Protein AF-A0A562JLL5-F1 (afdb_monomer_lite)

pLDDT: mean 77.59, std 19.7, range [31.81, 98.06]

Radius of gyration: 32.62 Å; chains: 1; bounding box: 77×54×67 Å

Sequence (128 aa):
MDHYSLEEWLKYVKNELGEKDREAYEDHLYTCDQCLEVYLEAMEEEEYALPAMPREDEFTNLVMAQIPDNKVKEPPMLNVAKEQKKSTSQKMWFECCFTIALACLLLIGGLVKMLEGTKNKEEKLEQD

Organism: NCBI:txid665099

Secondary structure (DSSP, 8-state):
-PPPPHHHHHHHHTT-S-HHHHHHHHHHHTT-HHHHHHHHHHHHHHHTTSPPPTTHHHHHHHHHHHS------PPPP------------SSSSHHHHHHHHHHHHHHHHHHHHHHHHHHHHHTTTS--

Foldseek 3Di:
DDADALVRLLCLLVVVDDPVVNVVLVVCCVPDPVNVVSNVVSNVVCVVVDDDDPPPVVVVVVVVVPPDPPPPPPPPDDDDDDDDDDDPPPPPPVVVVVVVVVVVVVVVVVVVVVVVVVVVVVVVVVPD

Structure (mmCIF, N/CA/C/O backbone):
data_AF-A0A562JLL5-F1
#
_entry.id   AF-A0A562JLL5-F1
#
loop_
_at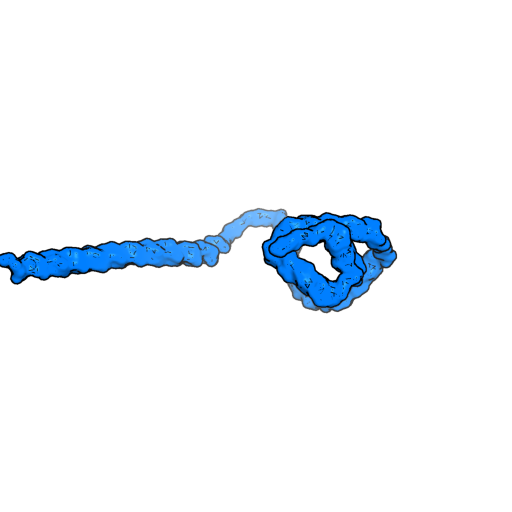om_site.group_PDB
_atom_site.id
_atom_site.type_symbol
_atom_site.label_atom_id
_atom_site.label_alt_id
_atom_site.label_comp_id
_atom_site.label_asym_id
_atom_site.label_entity_id
_atom_site.label_seq_id
_atom_site.pdbx_PDB_ins_code
_atom_site.Cartn_x
_atom_site.Cartn_y
_atom_site.Cartn_z
_atom_site.occupancy
_atom_site.B_iso_or_equiv
_atom_site.auth_seq_id
_atom_site.auth_comp_id
_atom_site.auth_asym_id
_atom_site.auth_atom_id
_atom_site.pdbx_PDB_model_num
ATOM 1 N N . MET A 1 1 ? -6.621 -2.739 19.310 1.00 59.41 1 MET A N 1
ATOM 2 C CA . MET A 1 1 ? -5.789 -3.761 18.651 1.00 59.41 1 MET A CA 1
ATOM 3 C C . MET A 1 1 ? -4.395 -3.196 18.594 1.00 59.41 1 MET A C 1
ATOM 5 O O . MET A 1 1 ? -4.281 -1.983 18.460 1.00 59.41 1 MET A O 1
ATOM 9 N N . ASP A 1 2 ? -3.391 -4.038 18.786 1.00 86.19 2 ASP A N 1
ATOM 10 C CA . ASP A 1 2 ? -2.002 -3.602 18.715 1.00 86.19 2 ASP A CA 1
ATOM 11 C C . ASP A 1 2 ? -1.645 -3.242 17.267 1.00 86.19 2 ASP A C 1
ATOM 13 O O . ASP A 1 2 ? -2.189 -3.826 16.329 1.00 86.19 2 ASP A O 1
ATOM 17 N N . HIS A 1 3 ? -0.791 -2.235 17.100 1.00 95.94 3 HIS A N 1
ATOM 18 C CA . HIS A 1 3 ? -0.279 -1.819 15.797 1.00 95.94 3 HIS A CA 1
ATOM 19 C C . HIS A 1 3 ? 0.743 -2.835 15.289 1.00 95.94 3 HIS A C 1
ATOM 21 O O . HIS A 1 3 ? 1.566 -3.317 16.070 1.00 95.94 3 HIS A O 1
ATOM 27 N N . TYR A 1 4 ? 0.728 -3.109 13.986 1.00 96.25 4 TYR A N 1
ATOM 28 C CA . TYR A 1 4 ? 1.751 -3.934 13.350 1.00 96.25 4 TYR A CA 1
ATOM 29 C C . TYR A 1 4 ? 3.054 -3.153 13.179 1.00 96.25 4 TYR A C 1
ATOM 31 O O . TYR A 1 4 ? 3.056 -1.961 12.855 1.00 96.25 4 TYR A O 1
ATOM 39 N N . SER A 1 5 ? 4.162 -3.843 13.405 1.00 97.19 5 SER A N 1
ATOM 40 C CA . SER A 1 5 ? 5.516 -3.333 13.224 1.00 97.19 5 SER A CA 1
ATOM 41 C C . SER A 1 5 ? 5.920 -3.259 11.747 1.00 97.19 5 SER A C 1
ATOM 43 O O . SER A 1 5 ? 5.303 -3.870 10.876 1.00 97.19 5 SER A O 1
ATOM 45 N N . LEU A 1 6 ? 7.008 -2.541 11.463 1.00 97.19 6 LEU A N 1
ATOM 46 C CA . LEU A 1 6 ? 7.576 -2.444 10.115 1.00 97.19 6 LEU A CA 1
ATOM 47 C C . LEU A 1 6 ? 7.954 -3.820 9.538 1.00 97.19 6 LEU A C 1
ATOM 49 O O . LEU A 1 6 ? 7.650 -4.115 8.388 1.00 97.19 6 LEU A O 1
ATOM 53 N N . GLU A 1 7 ? 8.554 -4.700 10.347 1.00 96.81 7 GLU A N 1
ATOM 54 C CA . GLU A 1 7 ? 8.939 -6.053 9.913 1.00 96.81 7 GLU A CA 1
ATOM 55 C C . GLU A 1 7 ? 7.721 -6.909 9.525 1.00 96.81 7 GLU A C 1
ATOM 57 O O . GLU A 1 7 ? 7.783 -7.729 8.609 1.00 96.81 7 GLU A O 1
ATOM 62 N N . GLU A 1 8 ? 6.596 -6.713 10.209 1.00 97.25 8 GLU A N 1
ATOM 63 C CA . GLU A 1 8 ? 5.329 -7.364 9.883 1.00 97.25 8 GLU A CA 1
ATOM 64 C C . GLU A 1 8 ? 4.747 -6.841 8.564 1.00 97.25 8 GLU A C 1
ATOM 66 O O . GLU A 1 8 ? 4.347 -7.638 7.713 1.00 97.25 8 GLU A O 1
ATOM 71 N N . TRP A 1 9 ? 4.780 -5.525 8.338 1.00 97.81 9 TRP A N 1
ATOM 72 C CA . TRP A 1 9 ? 4.377 -4.936 7.059 1.00 97.81 9 TRP A CA 1
ATOM 73 C C . TRP A 1 9 ? 5.288 -5.344 5.899 1.00 97.81 9 TRP A C 1
ATOM 75 O O . TRP A 1 9 ? 4.791 -5.590 4.804 1.00 97.81 9 TRP A O 1
ATOM 85 N N . LEU A 1 10 ? 6.591 -5.526 6.123 1.00 96.88 10 LEU A N 1
ATOM 86 C CA . LEU A 1 10 ? 7.498 -6.049 5.097 1.00 96.88 10 LEU A CA 1
ATOM 87 C C . LEU A 1 10 ? 7.103 -7.459 4.639 1.00 96.88 10 LEU A C 1
ATOM 89 O O . LEU A 1 10 ? 7.162 -7.750 3.446 1.00 96.88 10 LEU A O 1
ATOM 93 N N . LYS A 1 11 ? 6.642 -8.326 5.551 1.00 97.06 11 LYS A N 1
ATOM 94 C CA . LYS A 1 11 ? 6.118 -9.658 5.188 1.00 97.06 11 LYS A CA 1
ATOM 95 C C . LYS A 1 11 ? 4.855 -9.546 4.336 1.00 97.06 11 LYS A C 1
ATOM 97 O O . LYS A 1 11 ? 4.686 -10.310 3.387 1.00 97.06 11 LYS A O 1
ATOM 102 N N . TYR A 1 12 ? 3.982 -8.587 4.650 1.00 97.19 12 TYR A N 1
ATOM 103 C CA . TYR A 1 12 ? 2.804 -8.286 3.833 1.00 97.19 12 TYR A CA 1
ATOM 104 C C . TYR A 1 12 ? 3.204 -7.828 2.422 1.00 97.19 12 TYR A C 1
ATOM 106 O O . TYR A 1 12 ? 2.754 -8.416 1.440 1.00 97.19 12 TYR A O 1
ATOM 114 N N . VAL A 1 13 ? 4.088 -6.829 2.314 1.00 95.94 13 VAL A N 1
ATOM 115 C CA . VAL A 1 13 ? 4.536 -6.246 1.036 1.00 95.94 13 VAL A CA 1
ATOM 116 C C . VAL A 1 13 ? 5.237 -7.290 0.157 1.00 95.94 13 VAL A C 1
ATOM 118 O O . VAL A 1 13 ? 4.994 -7.346 -1.047 1.00 95.94 13 VAL A O 1
ATOM 121 N N . LYS A 1 14 ? 6.023 -8.189 0.760 1.00 95.06 14 LYS A N 1
ATOM 122 C CA . LYS A 1 14 ? 6.683 -9.316 0.076 1.00 95.06 14 LYS A CA 1
ATOM 123 C C . LYS A 1 14 ? 5.750 -10.485 -0.248 1.00 95.06 14 LYS A C 1
ATOM 125 O O . LYS A 1 14 ? 6.188 -11.482 -0.822 1.00 95.06 14 LYS A O 1
ATOM 130 N N . ASN A 1 15 ? 4.464 -10.373 0.091 1.00 94.94 15 ASN A N 1
ATOM 131 C CA . ASN A 1 15 ? 3.449 -11.406 -0.100 1.00 94.94 15 ASN A CA 1
ATOM 132 C C . ASN A 1 15 ? 3.828 -12.747 0.575 1.00 94.94 15 ASN A C 1
ATOM 134 O O . ASN A 1 15 ? 3.619 -13.827 0.023 1.00 94.94 15 ASN A O 1
ATOM 138 N N . GLU A 1 16 ? 4.391 -12.667 1.785 1.00 96.81 16 GLU A N 1
ATOM 139 C CA . GLU A 1 16 ? 4.801 -13.812 2.616 1.00 96.81 16 GLU A CA 1
ATOM 140 C C . GLU A 1 16 ? 3.717 -14.238 3.624 1.00 96.81 16 GLU A C 1
ATOM 142 O O . GLU A 1 16 ? 3.866 -15.247 4.318 1.00 96.81 16 GLU A O 1
ATOM 147 N N . LEU A 1 17 ? 2.616 -13.485 3.712 1.00 97.12 17 LEU A N 1
ATOM 148 C CA . LEU A 1 17 ? 1.478 -13.786 4.579 1.00 97.12 17 LEU A CA 1
ATOM 149 C C . LEU A 1 17 ? 0.466 -14.717 3.897 1.00 97.12 17 LEU A C 1
ATOM 151 O O . LEU A 1 17 ? 0.279 -14.697 2.679 1.00 97.12 17 LEU A O 1
ATOM 155 N N . GLY A 1 18 ? -0.233 -15.520 4.701 1.00 97.44 18 GLY A N 1
ATOM 156 C CA . GLY A 1 18 ? -1.389 -16.282 4.231 1.00 97.44 18 GLY A CA 1
ATOM 157 C C . GLY A 1 18 ? -2.586 -15.374 3.935 1.00 97.44 18 GLY A C 1
ATOM 158 O O . GLY A 1 18 ? -2.694 -14.283 4.482 1.00 97.44 18 GLY A O 1
ATOM 159 N N . GLU A 1 19 ? -3.526 -15.845 3.113 1.00 96.00 19 GLU A N 1
ATOM 160 C CA . GLU A 1 19 ? -4.698 -15.063 2.673 1.00 96.00 19 GLU A CA 1
ATOM 161 C C . GLU A 1 19 ? -5.497 -14.452 3.836 1.00 96.00 19 GLU A C 1
ATOM 163 O O . GLU A 1 19 ? -5.818 -13.270 3.803 1.00 96.00 19 GLU A O 1
ATOM 168 N N . LYS A 1 20 ? -5.756 -15.234 4.890 1.00 95.75 20 LYS A N 1
ATOM 169 C CA . LYS A 1 20 ? -6.507 -14.775 6.070 1.00 95.75 20 LYS A CA 1
ATOM 170 C C . LYS A 1 20 ? -5.779 -13.694 6.864 1.00 95.75 20 LYS A C 1
ATOM 172 O O . LYS A 1 20 ? -6.410 -12.773 7.367 1.00 95.75 20 LYS A O 1
ATOM 177 N N . ASP A 1 21 ? -4.462 -13.826 6.997 1.00 95.69 21 ASP A N 1
ATOM 178 C CA . ASP A 1 21 ? -3.654 -12.842 7.716 1.00 95.69 21 ASP A CA 1
ATOM 179 C C . ASP A 1 21 ? -3.534 -11.563 6.884 1.00 95.69 21 ASP A C 1
ATOM 181 O O . ASP A 1 21 ? -3.617 -10.465 7.421 1.00 95.69 21 ASP A O 1
ATOM 185 N N . ARG A 1 22 ? -3.427 -11.703 5.557 1.00 96.69 22 ARG A N 1
ATOM 186 C CA . ARG A 1 22 ? -3.418 -10.581 4.621 1.00 96.69 22 ARG A CA 1
ATOM 187 C C . ARG A 1 22 ? -4.716 -9.770 4.693 1.00 96.69 22 ARG A C 1
ATOM 189 O O . ARG A 1 22 ? -4.645 -8.554 4.817 1.00 96.69 22 ARG A O 1
ATOM 196 N N . GLU A 1 23 ? -5.872 -10.436 4.708 1.00 97.19 23 GLU A N 1
ATOM 197 C CA . GLU A 1 23 ? -7.183 -9.786 4.880 1.00 97.19 23 GLU A CA 1
ATOM 198 C C . GLU A 1 23 ? -7.256 -9.005 6.202 1.00 97.19 23 GLU A C 1
ATOM 200 O O . GLU A 1 23 ? -7.679 -7.855 6.214 1.00 97.19 23 GLU A O 1
ATOM 205 N N . ALA A 1 24 ? -6.749 -9.564 7.308 1.00 95.94 24 ALA A N 1
ATOM 206 C CA . ALA A 1 24 ? -6.717 -8.860 8.592 1.00 95.94 24 ALA A CA 1
ATOM 207 C C . ALA A 1 24 ? -5.824 -7.601 8.574 1.00 95.94 24 ALA A C 1
ATOM 209 O O . ALA A 1 24 ? -6.146 -6.605 9.226 1.00 95.94 24 ALA A O 1
ATOM 210 N N . TYR A 1 25 ? -4.712 -7.635 7.834 1.00 97.00 25 TYR A N 1
ATOM 211 C CA . TYR A 1 25 ? -3.838 -6.475 7.640 1.00 97.00 25 TYR A CA 1
ATOM 212 C C . TYR A 1 25 ? -4.546 -5.401 6.799 1.00 97.00 25 TYR A C 1
ATOM 214 O O . TYR A 1 25 ? -4.562 -4.232 7.184 1.00 97.00 25 TYR A O 1
ATOM 222 N N . GLU A 1 26 ? -5.183 -5.794 5.694 1.00 97.06 26 GLU A N 1
ATOM 223 C CA . GLU A 1 26 ? -5.971 -4.901 4.832 1.00 97.06 26 GLU A CA 1
ATOM 224 C C . GLU A 1 26 ? -7.123 -4.240 5.611 1.00 97.06 26 GLU A C 1
ATOM 226 O O . GLU A 1 26 ? -7.273 -3.016 5.583 1.00 97.06 26 GLU A O 1
ATOM 231 N N . ASP A 1 27 ? -7.869 -5.025 6.392 1.00 96.56 27 ASP A N 1
ATOM 232 C CA . ASP A 1 27 ? -8.943 -4.546 7.266 1.00 96.56 27 ASP A CA 1
ATOM 233 C C . ASP A 1 27 ? -8.446 -3.507 8.282 1.00 96.56 27 ASP A C 1
ATOM 235 O O . ASP A 1 27 ? -9.121 -2.510 8.563 1.00 96.56 27 ASP A O 1
ATOM 239 N N . HIS A 1 28 ? -7.243 -3.708 8.824 1.00 96.44 28 HIS A N 1
ATOM 240 C CA . HIS A 1 28 ? -6.641 -2.783 9.776 1.00 96.44 28 HIS A CA 1
ATOM 241 C C . HIS A 1 28 ? -6.315 -1.421 9.140 1.00 96.44 28 HIS A C 1
ATOM 243 O O . HIS A 1 28 ? -6.582 -0.381 9.753 1.00 96.44 28 HIS A O 1
ATOM 249 N N . LEU A 1 29 ? -5.813 -1.408 7.898 1.00 97.12 29 LEU A N 1
ATOM 250 C CA . LEU A 1 29 ? -5.466 -0.179 7.171 1.00 97.12 29 LEU A CA 1
ATOM 251 C C . LEU A 1 29 ? -6.664 0.745 6.933 1.00 97.12 29 LEU A C 1
ATOM 253 O O . LEU A 1 29 ? -6.489 1.960 6.886 1.00 97.12 29 LEU A O 1
ATOM 257 N N . TYR A 1 30 ? -7.887 0.214 6.855 1.00 96.19 30 TYR A N 1
ATOM 258 C CA . TYR A 1 30 ? -9.086 1.049 6.714 1.00 96.19 30 TYR A CA 1
ATOM 259 C C . TYR A 1 30 ? -9.383 1.928 7.933 1.00 96.19 30 TYR A C 1
ATOM 261 O O . TYR A 1 30 ? -10.189 2.855 7.830 1.00 96.19 30 TYR A O 1
ATOM 269 N N . THR A 1 31 ? -8.797 1.627 9.096 1.00 95.62 31 THR A N 1
ATOM 270 C CA . THR A 1 31 ? -9.172 2.268 10.366 1.00 95.62 31 THR A CA 1
ATOM 271 C C . THR A 1 31 ? -7.999 2.812 11.176 1.00 95.62 31 THR A C 1
ATOM 273 O O . THR A 1 31 ? -8.231 3.449 12.205 1.00 95.62 31 THR A O 1
ATOM 276 N N . CYS A 1 32 ? -6.755 2.582 10.746 1.00 97.62 32 CYS A N 1
ATOM 277 C CA . CYS A 1 32 ? -5.570 2.936 11.518 1.00 97.62 32 CYS A CA 1
ATOM 278 C C . CYS A 1 32 ? -4.532 3.716 10.700 1.00 97.62 32 CYS A C 1
ATOM 280 O O . CYS A 1 32 ? -3.689 3.130 10.021 1.00 97.62 32 CYS A O 1
ATOM 282 N N . ASP A 1 33 ? -4.538 5.041 10.862 1.00 96.88 33 ASP A N 1
ATOM 283 C CA . ASP A 1 33 ? -3.596 5.946 10.188 1.00 96.88 33 ASP A CA 1
ATOM 284 C C . ASP A 1 33 ? -2.131 5.641 10.543 1.00 96.88 33 ASP A C 1
ATOM 286 O O . ASP A 1 33 ? -1.267 5.651 9.674 1.00 96.88 33 ASP A O 1
ATOM 290 N N . GLN A 1 34 ? -1.843 5.287 11.801 1.00 96.94 34 GLN A N 1
ATOM 291 C CA . GLN A 1 34 ? -0.480 4.941 12.221 1.00 96.94 34 GLN A CA 1
ATOM 292 C C . GLN A 1 34 ? 0.061 3.722 11.462 1.00 96.94 34 GLN A C 1
ATOM 294 O O . GLN A 1 34 ? 1.227 3.690 11.082 1.00 96.94 34 GLN A O 1
ATOM 299 N N . CYS A 1 35 ? -0.769 2.704 11.237 1.00 98.00 35 CYS A N 1
ATOM 300 C CA . CYS A 1 35 ? -0.336 1.541 10.473 1.00 98.00 35 CYS A CA 1
ATOM 301 C C . CYS A 1 35 ? -0.263 1.821 8.974 1.00 98.00 35 CYS A C 1
ATOM 303 O O . CYS A 1 35 ? 0.558 1.200 8.307 1.00 98.00 35 CYS A O 1
ATOM 305 N N . LEU A 1 36 ? -1.047 2.773 8.458 1.00 97.69 36 LEU A N 1
ATOM 306 C CA . LEU A 1 36 ? -0.896 3.253 7.088 1.00 97.69 36 LEU A CA 1
ATOM 307 C C . LEU A 1 36 ? 0.473 3.913 6.874 1.00 97.69 36 LEU A C 1
ATOM 309 O O . LEU A 1 36 ? 1.116 3.635 5.868 1.00 97.69 36 LEU A O 1
ATOM 313 N N . GLU A 1 37 ? 0.948 4.725 7.823 1.00 97.88 37 GLU A N 1
ATOM 314 C CA . GLU A 1 37 ? 2.286 5.335 7.752 1.00 97.88 37 GLU A CA 1
ATOM 315 C C . GLU A 1 37 ? 3.395 4.274 7.689 1.00 97.88 37 GLU A C 1
ATOM 317 O O . GLU A 1 37 ? 4.233 4.311 6.791 1.00 97.88 37 GLU A O 1
ATOM 322 N N . VAL A 1 38 ? 3.359 3.282 8.585 1.00 98.06 38 VAL A N 1
ATOM 323 C CA . VAL A 1 38 ? 4.365 2.203 8.618 1.00 98.06 38 VAL A CA 1
ATOM 324 C C . VAL A 1 38 ? 4.276 1.301 7.379 1.00 98.06 38 VAL A C 1
ATOM 326 O O . VAL A 1 38 ? 5.291 0.830 6.873 1.00 98.06 38 VAL A O 1
ATOM 329 N N . TYR A 1 39 ? 3.071 1.064 6.858 1.00 97.88 39 TYR A N 1
ATOM 330 C CA . TYR A 1 39 ? 2.882 0.331 5.607 1.00 97.88 39 TYR A CA 1
ATOM 331 C C . TYR A 1 39 ? 3.530 1.048 4.414 1.00 97.88 39 TYR A C 1
ATOM 333 O O . TYR A 1 39 ? 4.196 0.400 3.607 1.00 97.88 39 TYR A O 1
ATOM 341 N N . LEU A 1 40 ? 3.365 2.372 4.310 1.00 97.12 40 LEU A N 1
ATOM 342 C CA . LEU A 1 40 ? 3.999 3.166 3.255 1.00 97.12 40 LEU A CA 1
ATOM 343 C C . LEU A 1 40 ? 5.530 3.127 3.368 1.00 97.12 40 LEU A C 1
ATOM 345 O O . LEU A 1 40 ? 6.199 2.945 2.355 1.00 97.12 40 LEU A O 1
ATOM 349 N N . GLU A 1 41 ? 6.077 3.191 4.585 1.00 96.88 41 GLU A N 1
ATOM 350 C CA . GLU A 1 41 ? 7.517 3.010 4.829 1.00 96.88 41 GLU A CA 1
ATOM 351 C C . GLU A 1 41 ? 8.003 1.628 4.350 1.00 96.88 41 GLU A C 1
ATOM 353 O O . GLU A 1 41 ? 8.988 1.531 3.619 1.00 96.88 41 GLU A O 1
ATOM 358 N N . ALA A 1 42 ? 7.272 0.553 4.668 1.00 96.88 42 ALA A N 1
ATOM 359 C CA . ALA A 1 42 ? 7.605 -0.794 4.195 1.00 96.88 42 ALA A CA 1
ATOM 360 C C . ALA A 1 42 ? 7.553 -0.924 2.659 1.00 96.88 42 ALA A C 1
ATOM 362 O O . ALA A 1 42 ? 8.345 -1.666 2.076 1.00 96.88 42 ALA A O 1
ATOM 363 N N . MET A 1 43 ? 6.626 -0.225 1.991 1.00 95.88 43 MET A N 1
ATOM 364 C CA . MET A 1 43 ? 6.560 -0.192 0.526 1.00 95.88 43 MET A CA 1
ATOM 365 C C . MET A 1 43 ? 7.770 0.508 -0.093 1.00 95.88 43 MET A C 1
ATOM 367 O O . MET A 1 43 ? 8.315 0.007 -1.075 1.00 95.88 43 MET A O 1
ATOM 371 N N . GLU A 1 44 ? 8.183 1.644 0.471 1.00 94.88 44 GLU A N 1
ATOM 372 C CA . GLU A 1 44 ? 9.361 2.383 0.009 1.00 94.88 44 GLU A CA 1
ATOM 373 C C . GLU A 1 44 ? 10.637 1.546 0.167 1.00 94.88 44 GLU A C 1
ATOM 375 O O . GLU A 1 44 ? 11.475 1.527 -0.734 1.00 94.88 44 GLU A O 1
ATOM 380 N N . GLU A 1 45 ? 10.782 0.798 1.267 1.00 93.62 45 GLU A N 1
ATOM 381 C CA . GLU A 1 45 ? 11.924 -0.108 1.448 1.00 93.62 45 GLU A CA 1
ATOM 382 C C . GLU A 1 45 ? 11.987 -1.202 0.372 1.00 93.62 45 GLU A C 1
ATOM 384 O O . GLU A 1 45 ? 13.070 -1.498 -0.145 1.00 93.62 45 GLU A O 1
ATOM 389 N N . GLU A 1 46 ? 10.843 -1.789 0.005 1.00 92.81 46 GLU A N 1
ATOM 390 C CA . GLU A 1 46 ? 10.797 -2.831 -1.025 1.00 92.81 46 GLU A CA 1
ATOM 391 C C . GLU A 1 46 ? 10.972 -2.268 -2.445 1.00 92.81 46 GLU A C 1
ATOM 393 O O . GLU A 1 46 ? 11.505 -2.963 -3.310 1.00 92.81 46 GLU A O 1
ATOM 398 N N . GLU A 1 47 ? 10.609 -1.005 -2.703 1.00 89.44 47 GLU A N 1
ATOM 399 C CA . GLU A 1 47 ? 10.797 -0.359 -4.012 1.00 89.44 47 GLU A CA 1
ATOM 400 C C . GLU A 1 47 ? 12.260 -0.439 -4.478 1.00 89.44 47 GLU A C 1
ATOM 402 O O . GLU A 1 47 ? 12.532 -0.778 -5.633 1.00 89.44 47 GLU A O 1
ATOM 407 N N . TYR A 1 48 ? 13.216 -0.224 -3.569 1.00 84.50 48 TYR A N 1
ATOM 408 C CA . TYR A 1 48 ? 14.648 -0.312 -3.875 1.00 84.50 48 TYR A CA 1
ATOM 409 C C . TYR A 1 48 ? 15.139 -1.738 -4.164 1.00 84.50 48 TYR A C 1
ATOM 411 O O . TYR A 1 48 ? 16.216 -1.907 -4.744 1.00 84.50 48 TYR A O 1
ATOM 419 N N . ALA A 1 49 ? 14.386 -2.765 -3.762 1.00 87.00 49 ALA A N 1
ATOM 420 C CA . ALA A 1 49 ? 14.712 -4.164 -4.024 1.00 87.00 49 ALA A CA 1
ATOM 421 C C . ALA A 1 49 ? 14.207 -4.646 -5.396 1.00 87.00 49 ALA A C 1
ATOM 423 O O . ALA A 1 49 ? 14.673 -5.677 -5.896 1.00 87.00 49 ALA A O 1
ATOM 424 N N . LEU A 1 50 ? 13.286 -3.909 -6.029 1.00 87.44 50 LEU A N 1
ATOM 425 C CA . LEU A 1 50 ? 12.705 -4.299 -7.309 1.00 87.44 50 LEU A CA 1
ATOM 426 C C . LEU A 1 50 ? 13.705 -4.130 -8.468 1.00 87.44 50 LEU A C 1
ATOM 428 O O . LEU A 1 50 ? 14.397 -3.114 -8.578 1.00 87.44 50 LEU A O 1
ATOM 432 N N . PRO A 1 51 ? 13.789 -5.108 -9.388 1.00 89.25 51 PRO A N 1
ATOM 433 C CA . PRO A 1 51 ? 14.638 -4.987 -10.562 1.00 89.25 51 PRO A CA 1
ATOM 434 C C . PRO A 1 51 ? 14.094 -3.924 -11.524 1.00 89.25 51 PRO A C 1
ATOM 436 O O . PRO A 1 51 ? 12.887 -3.818 -11.741 1.00 89.25 51 PRO A O 1
ATOM 439 N N . ALA A 1 52 ? 14.999 -3.195 -12.180 1.00 87.44 52 ALA A N 1
ATOM 440 C CA . ALA A 1 52 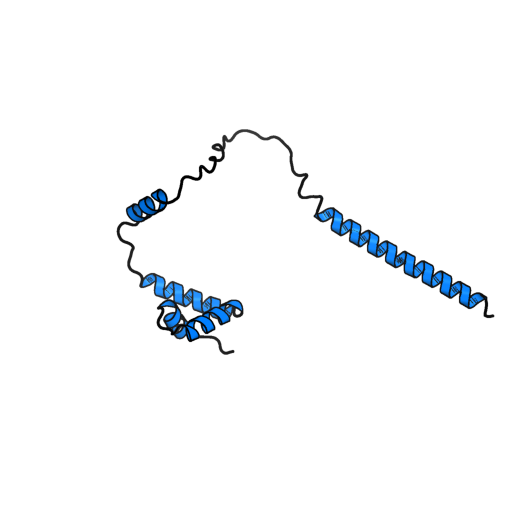? 14.624 -2.271 -13.245 1.00 87.44 52 ALA A CA 1
ATOM 441 C C . ALA A 1 52 ? 13.900 -3.007 -14.387 1.00 87.44 52 ALA A C 1
ATOM 443 O O . ALA A 1 52 ? 14.320 -4.089 -14.813 1.00 87.44 52 ALA A O 1
ATOM 444 N N . MET A 1 53 ? 12.833 -2.402 -14.915 1.00 86.62 53 MET A N 1
ATOM 445 C CA . MET A 1 53 ? 12.071 -2.983 -16.017 1.00 86.62 53 MET A CA 1
ATOM 446 C C . MET A 1 53 ? 12.883 -2.923 -17.322 1.00 86.62 53 MET A C 1
ATOM 448 O O . MET A 1 53 ? 13.253 -1.839 -17.779 1.00 86.62 53 MET A O 1
ATOM 452 N N . PRO A 1 54 ? 13.154 -4.061 -17.981 1.00 86.62 54 PRO A N 1
ATOM 453 C CA . PRO A 1 54 ? 13.822 -4.043 -19.271 1.00 86.62 54 PRO A CA 1
ATOM 454 C C . PRO A 1 54 ? 12.868 -3.549 -20.365 1.00 86.62 54 PRO A C 1
ATOM 456 O O . PRO A 1 54 ? 11.758 -4.059 -20.501 1.00 86.62 54 PRO A O 1
ATOM 459 N N . ARG A 1 55 ? 13.350 -2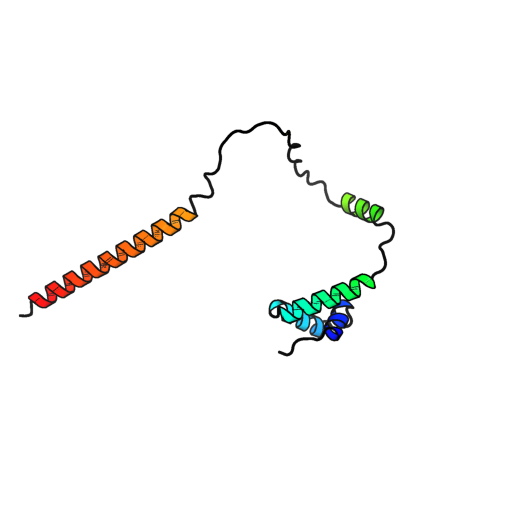.632 -21.216 1.00 90.62 55 ARG A N 1
ATOM 460 C CA . ARG A 1 55 ? 12.627 -2.115 -22.399 1.00 90.62 55 ARG A CA 1
ATOM 461 C C . ARG A 1 55 ? 11.273 -1.481 -22.052 1.00 90.62 55 ARG A C 1
ATOM 463 O O . ARG A 1 55 ? 10.265 -1.754 -22.702 1.00 90.62 55 ARG A O 1
ATOM 470 N N . GLU A 1 56 ? 11.281 -0.613 -21.045 1.00 92.06 56 GLU A N 1
ATOM 471 C CA . GLU A 1 56 ? 10.123 0.167 -20.589 1.00 92.06 56 GLU A CA 1
ATOM 472 C C . GLU A 1 56 ? 9.377 0.868 -21.743 1.00 92.06 56 GLU A C 1
ATOM 474 O O . GLU A 1 56 ? 8.149 0.788 -21.831 1.00 92.06 56 GLU A O 1
ATOM 479 N N . ASP A 1 57 ? 10.111 1.465 -22.689 1.00 92.38 57 ASP A N 1
ATOM 480 C CA . ASP A 1 57 ? 9.529 2.140 -23.857 1.00 92.38 57 ASP A CA 1
ATOM 481 C C . ASP A 1 57 ? 8.736 1.182 -24.760 1.00 92.38 57 ASP A C 1
ATOM 483 O O . ASP A 1 57 ? 7.634 1.496 -25.214 1.00 92.38 57 ASP A O 1
ATOM 487 N N . GLU A 1 58 ? 9.280 -0.007 -25.043 1.00 94.12 58 GLU A N 1
ATOM 488 C CA . GLU A 1 58 ? 8.599 -1.006 -25.874 1.00 9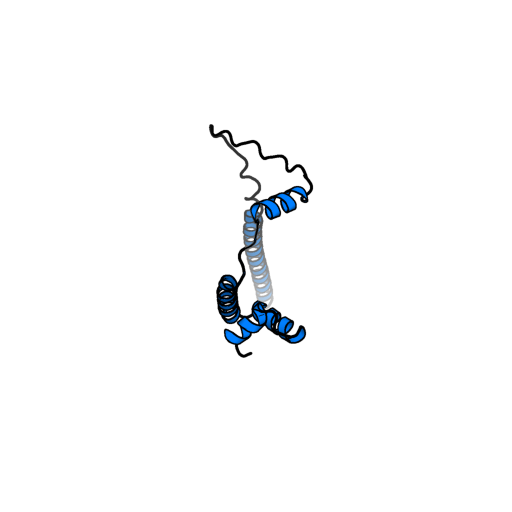4.12 58 GLU A CA 1
ATOM 489 C C . GLU A 1 58 ? 7.328 -1.506 -25.186 1.00 94.12 58 GLU A C 1
ATOM 491 O O . GLU A 1 58 ? 6.281 -1.605 -25.828 1.00 94.12 58 GLU A O 1
ATOM 496 N N . PHE A 1 59 ? 7.406 -1.783 -23.880 1.00 93.69 59 PHE A N 1
ATOM 497 C CA . PHE A 1 59 ? 6.253 -2.197 -23.085 1.00 93.69 59 PHE A CA 1
ATOM 498 C C . PHE A 1 59 ? 5.152 -1.131 -23.106 1.00 93.69 59 PHE A C 1
ATOM 500 O O . PHE A 1 59 ? 4.001 -1.440 -23.419 1.00 93.69 59 PHE A O 1
ATOM 507 N N . THR A 1 60 ? 5.513 0.130 -22.863 1.00 93.88 60 THR A N 1
ATOM 508 C CA . THR A 1 60 ? 4.571 1.255 -22.868 1.00 93.88 60 THR A CA 1
ATOM 509 C C . THR A 1 60 ? 3.870 1.382 -24.218 1.00 93.88 60 THR A C 1
ATOM 511 O O . THR A 1 60 ? 2.643 1.453 -24.279 1.00 93.88 60 THR A O 1
ATOM 514 N N . ASN A 1 61 ? 4.622 1.323 -25.320 1.00 93.06 61 ASN A N 1
ATOM 515 C CA . ASN A 1 61 ? 4.057 1.383 -26.669 1.00 93.06 61 ASN A CA 1
ATOM 516 C C . ASN A 1 61 ? 3.085 0.225 -26.951 1.00 93.06 61 ASN A C 1
ATOM 518 O O . ASN A 1 61 ? 2.025 0.437 -27.544 1.00 93.06 61 ASN A O 1
ATOM 522 N N . LEU A 1 62 ? 3.413 -0.991 -26.503 1.00 94.12 62 LEU A N 1
ATOM 523 C CA . LEU A 1 62 ? 2.542 -2.160 -26.647 1.00 94.12 62 LEU A CA 1
ATOM 524 C C . LEU A 1 62 ? 1.238 -2.022 -25.856 1.00 94.12 62 LEU A C 1
ATOM 526 O O . LEU A 1 62 ? 0.191 -2.446 -26.346 1.00 94.12 62 LEU A O 1
ATOM 530 N N . VAL A 1 63 ? 1.283 -1.451 -24.650 1.00 92.75 63 VAL A N 1
ATOM 531 C CA . VAL A 1 63 ? 0.081 -1.196 -23.841 1.00 92.75 63 VAL A CA 1
ATOM 532 C C . VAL A 1 63 ? -0.783 -0.129 -24.506 1.00 92.75 63 VAL A C 1
ATOM 534 O O . VAL A 1 63 ? -1.975 -0.354 -24.705 1.00 92.75 63 VAL A O 1
ATOM 537 N N . MET A 1 64 ? -0.188 0.990 -24.930 1.00 92.00 64 MET A N 1
ATOM 538 C CA . MET A 1 64 ? -0.917 2.073 -25.599 1.00 92.00 64 MET A CA 1
ATOM 539 C C . MET A 1 64 ? -1.594 1.611 -26.894 1.00 92.00 64 MET A C 1
ATOM 541 O O . MET A 1 64 ? -2.714 2.024 -27.171 1.00 92.00 64 MET A O 1
ATOM 545 N N . ALA A 1 65 ? -0.972 0.701 -27.650 1.00 92.94 65 ALA A N 1
ATOM 546 C CA . ALA A 1 65 ? -1.565 0.119 -28.855 1.00 92.94 65 ALA A CA 1
ATOM 547 C C . ALA A 1 65 ? -2.780 -0.796 -28.583 1.00 92.94 65 ALA A C 1
ATOM 549 O O . ALA A 1 65 ? -3.570 -1.047 -29.493 1.00 92.94 65 ALA A O 1
ATOM 550 N N . GLN A 1 66 ? -2.928 -1.320 -27.360 1.00 92.44 66 GLN A N 1
ATOM 551 C CA . GLN A 1 66 ? -4.054 -2.177 -26.960 1.00 92.44 66 GLN A CA 1
ATOM 552 C C . GLN A 1 66 ? -5.246 -1.383 -26.420 1.00 92.44 66 GLN A C 1
ATOM 554 O O . GLN A 1 66 ? -6.351 -1.924 -26.334 1.00 92.44 66 GLN A O 1
ATOM 559 N N . ILE A 1 67 ? -5.042 -0.113 -26.061 1.00 90.12 67 ILE A N 1
ATOM 560 C CA . ILE A 1 67 ? -6.130 0.763 -25.640 1.00 90.12 67 ILE A CA 1
ATOM 561 C C . ILE A 1 67 ? -6.953 1.090 -26.892 1.00 90.12 67 ILE A C 1
ATOM 563 O O . ILE A 1 67 ? -6.416 1.660 -27.842 1.00 90.12 67 ILE A O 1
ATOM 567 N N . PRO A 1 68 ? -8.247 0.723 -26.948 1.00 83.19 68 PRO A N 1
ATOM 568 C CA . PRO A 1 68 ? -9.071 1.067 -28.091 1.00 83.19 68 PRO A CA 1
ATOM 569 C C . PRO A 1 68 ? -9.133 2.588 -28.218 1.00 83.19 68 PRO A C 1
ATOM 571 O O . PRO A 1 68 ? -9.439 3.275 -27.241 1.00 83.19 68 PRO A O 1
ATOM 574 N N . ASP A 1 69 ? -8.905 3.090 -29.434 1.00 71.31 69 ASP A N 1
ATOM 575 C CA . ASP A 1 69 ? -9.166 4.473 -29.842 1.00 71.31 69 ASP A CA 1
ATOM 576 C C . ASP A 1 69 ? -10.677 4.756 -2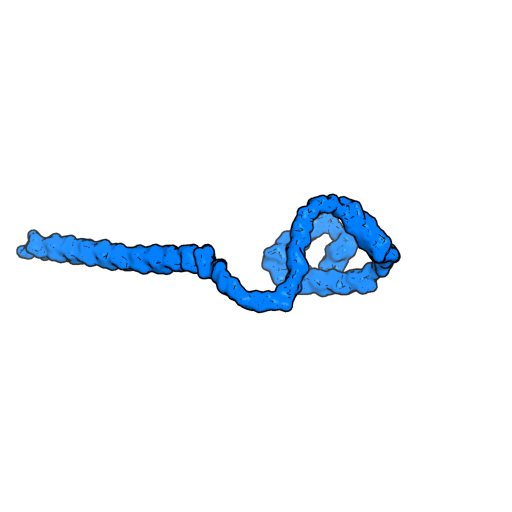9.748 1.00 71.31 69 ASP A C 1
ATOM 578 O O . ASP A 1 69 ? -11.393 4.945 -30.737 1.00 71.31 69 ASP A O 1
ATOM 582 N N . ASN A 1 70 ? -11.209 4.816 -28.529 1.00 66.94 70 ASN A N 1
ATOM 583 C CA . ASN A 1 70 ? -12.346 5.667 -28.264 1.00 66.94 70 ASN A CA 1
ATOM 584 C C . ASN A 1 70 ? -11.818 7.060 -28.535 1.00 66.94 70 ASN A C 1
ATOM 586 O O . ASN A 1 70 ? -11.111 7.611 -27.699 1.00 66.94 70 ASN A O 1
ATOM 590 N N . LYS A 1 71 ? -12.096 7.582 -29.734 1.00 59.94 71 LYS A N 1
ATOM 591 C CA . LYS A 1 71 ? -11.759 8.943 -30.138 1.00 59.94 71 LYS A CA 1
ATOM 592 C C . LYS A 1 71 ? -12.362 9.912 -29.128 1.00 59.94 71 LYS A C 1
ATOM 594 O O . LYS A 1 71 ? -13.458 10.439 -29.322 1.00 59.94 71 LYS A O 1
ATOM 599 N N . VAL A 1 72 ? -11.648 10.139 -28.032 1.00 58.81 72 VAL A N 1
ATOM 600 C CA . VAL A 1 72 ? -11.789 11.322 -27.212 1.00 58.81 72 VAL A CA 1
ATOM 601 C C . VAL A 1 72 ? -11.508 12.425 -28.207 1.00 58.81 72 VAL A C 1
ATOM 603 O O . VAL A 1 72 ? -10.406 12.523 -28.738 1.00 58.81 72 VAL A O 1
ATOM 606 N N . LYS A 1 73 ? -12.560 13.159 -28.578 1.00 50.09 73 LYS A N 1
ATOM 607 C CA . LYS A 1 73 ? -12.427 14.377 -29.368 1.00 50.09 73 LYS A CA 1
ATOM 608 C C . LYS A 1 73 ? -11.339 15.178 -28.678 1.00 50.09 73 LYS A C 1
ATOM 610 O O . LYS A 1 73 ? -11.563 15.619 -27.550 1.00 50.09 73 LYS A O 1
ATOM 615 N N . GLU A 1 74 ? -10.177 15.285 -29.311 1.00 52.59 74 GLU A N 1
ATOM 616 C CA . GLU A 1 74 ? -9.109 16.119 -28.795 1.00 52.59 74 GLU A CA 1
ATOM 617 C C . GLU A 1 74 ? -9.734 17.483 -28.488 1.00 52.59 74 GLU A C 1
ATOM 619 O O . GLU A 1 74 ? -10.396 18.057 -29.367 1.00 52.59 74 GLU A O 1
ATOM 624 N N . PRO A 1 75 ? -9.651 17.981 -27.242 1.00 53.06 75 PRO A N 1
ATOM 625 C CA . PRO A 1 75 ? -10.053 19.348 -26.995 1.00 53.06 75 PRO A CA 1
ATOM 626 C C . PRO A 1 75 ? -9.196 20.218 -27.924 1.00 53.06 75 PRO A C 1
ATOM 628 O O . PRO A 1 75 ? -7.980 20.020 -27.990 1.00 53.06 75 PRO A O 1
ATOM 631 N N . PRO A 1 76 ? -9.815 21.126 -28.700 1.00 44.31 76 PRO A N 1
ATOM 632 C CA . PRO A 1 76 ? -9.104 21.883 -29.712 1.00 44.31 76 PRO A CA 1
ATOM 633 C C . PRO A 1 76 ? -7.938 22.608 -29.048 1.00 44.31 76 PRO A C 1
ATOM 635 O O . PRO A 1 76 ? -8.110 23.261 -28.016 1.00 44.31 76 PRO A O 1
ATOM 638 N N . MET A 1 77 ? -6.757 22.446 -29.646 1.00 44.34 77 MET A N 1
ATOM 639 C CA . MET A 1 77 ? -5.512 23.052 -29.194 1.00 44.34 77 MET A CA 1
ATOM 640 C C . MET A 1 77 ? -5.749 24.531 -28.876 1.00 44.34 77 MET A C 1
ATOM 642 O O . MET A 1 77 ? -6.307 25.285 -29.680 1.00 44.34 77 MET A O 1
ATOM 646 N N . LEU A 1 78 ? -5.396 24.911 -27.650 1.00 41.78 78 LEU A N 1
ATOM 647 C CA . LEU A 1 78 ? -5.741 26.186 -27.040 1.00 41.78 78 LEU A CA 1
ATOM 648 C C . LEU A 1 78 ? -4.982 27.316 -27.747 1.00 41.78 78 LEU A C 1
ATOM 650 O O . LEU A 1 78 ? -3.829 27.613 -27.444 1.00 41.78 78 LEU A O 1
ATOM 654 N N . ASN A 1 79 ? -5.648 27.955 -28.706 1.00 49.69 79 ASN A N 1
ATOM 655 C CA . ASN A 1 79 ? -5.208 29.220 -29.273 1.00 49.69 79 ASN A CA 1
ATOM 656 C C . ASN A 1 79 ? -5.284 30.272 -28.161 1.00 49.69 79 ASN A C 1
ATOM 658 O O . ASN A 1 79 ? -6.369 30.706 -27.767 1.00 49.69 79 ASN A O 1
ATOM 662 N N . VAL A 1 80 ? -4.132 30.679 -27.635 1.00 49.94 80 VAL A N 1
ATOM 663 C CA . VAL A 1 80 ? -4.035 31.820 -26.727 1.00 49.94 80 VAL A CA 1
ATOM 664 C C . VAL A 1 80 ? -4.295 33.090 -27.535 1.00 49.94 80 VAL A C 1
ATOM 666 O O . VAL A 1 80 ? -3.380 33.638 -28.141 1.00 49.94 80 VAL A O 1
ATOM 669 N N . ALA A 1 81 ? -5.541 33.566 -27.545 1.00 44.84 81 ALA A N 1
ATOM 670 C CA . ALA A 1 81 ? -5.851 34.986 -27.697 1.00 44.84 81 ALA A CA 1
ATOM 671 C C . ALA A 1 81 ? -7.307 35.320 -27.328 1.00 44.84 81 ALA A C 1
ATOM 673 O O . ALA A 1 81 ? -8.237 35.049 -28.079 1.00 44.84 81 ALA A O 1
ATOM 674 N N . LYS A 1 82 ? -7.399 36.085 -26.235 1.00 37.94 82 LYS A N 1
ATOM 675 C CA . LYS A 1 82 ? -8.371 37.142 -25.915 1.00 37.94 82 LYS A CA 1
ATOM 676 C C . LYS A 1 82 ? -9.768 36.726 -25.440 1.00 37.94 82 LYS A C 1
ATOM 678 O O . LYS A 1 82 ? -10.561 36.079 -26.107 1.00 37.94 82 LYS A O 1
ATOM 683 N N . GLU A 1 83 ? -10.016 37.210 -24.231 1.00 44.38 83 GLU A N 1
ATOM 684 C CA . GLU A 1 83 ? -11.213 37.152 -23.411 1.00 44.38 83 GLU A CA 1
ATOM 685 C C . GLU A 1 83 ? -12.512 37.472 -24.160 1.00 44.38 83 GLU A C 1
ATOM 687 O O . GLU A 1 83 ? -12.547 38.431 -24.929 1.00 44.38 83 GLU A O 1
ATOM 692 N N . GLN A 1 84 ? -13.602 36.767 -23.819 1.00 37.94 84 GLN A N 1
ATOM 693 C CA . GLN A 1 84 ? -14.824 37.398 -23.294 1.00 37.94 84 GLN A CA 1
ATOM 694 C C . GLN A 1 84 ? -15.931 36.394 -22.904 1.00 37.94 84 GLN A C 1
ATOM 696 O O . GLN A 1 84 ? -16.489 35.684 -23.727 1.00 37.94 84 GLN A O 1
ATOM 701 N N . LYS A 1 85 ? -16.310 36.502 -21.622 1.00 31.81 85 LYS A N 1
ATOM 702 C CA . LYS A 1 85 ? -17.665 36.469 -21.034 1.00 31.81 85 LYS A CA 1
ATOM 703 C C . LYS A 1 85 ? -18.563 35.213 -21.098 1.00 31.81 85 LYS A C 1
ATOM 705 O O . LYS A 1 85 ? -19.139 34.865 -22.116 1.00 31.81 85 LYS A O 1
ATOM 710 N N . LYS A 1 86 ? -18.925 34.845 -19.855 1.00 36.75 86 LYS A N 1
ATOM 711 C CA . LYS A 1 86 ? -20.223 34.377 -19.316 1.00 36.75 86 LYS A CA 1
ATOM 712 C C . LYS A 1 86 ? -20.602 32.906 -19.511 1.00 36.75 86 LYS A C 1
ATOM 714 O O . LYS A 1 86 ? -21.162 32.536 -20.528 1.00 36.75 86 LYS A O 1
ATOM 719 N N . SER A 1 87 ? -20.499 32.154 -18.410 1.00 39.84 87 SER A N 1
ATOM 720 C CA . SER A 1 87 ? -21.567 31.260 -17.927 1.00 39.84 87 SER A CA 1
ATOM 721 C C . SER A 1 87 ? -21.246 30.746 -16.512 1.00 39.84 87 SER A C 1
ATOM 723 O O . SER A 1 87 ? -21.014 29.567 -16.270 1.00 39.84 87 SER A O 1
ATOM 725 N N . THR A 1 88 ? -21.194 31.653 -15.537 1.00 45.31 88 THR A N 1
ATOM 726 C CA . THR A 1 88 ? -21.257 31.312 -14.108 1.00 45.31 88 THR A CA 1
ATOM 727 C C . THR A 1 88 ? -22.687 31.562 -13.635 1.00 45.31 88 THR A C 1
ATOM 729 O O . THR A 1 88 ? -23.000 32.549 -12.980 1.00 45.31 88 THR A O 1
ATOM 732 N N . SER A 1 89 ? -23.616 30.709 -14.066 1.00 50.78 89 SER A N 1
ATOM 733 C CA . SER A 1 89 ? -25.029 30.785 -13.647 1.00 50.78 89 SER A CA 1
ATOM 734 C C . SER A 1 89 ? -25.667 29.419 -13.423 1.00 50.78 89 SER A C 1
ATOM 736 O O . SER A 1 89 ? -26.883 29.300 -13.453 1.00 50.78 89 SER A O 1
ATOM 738 N N . GLN A 1 90 ? -24.858 28.393 -13.151 1.00 54.78 90 GLN A N 1
ATOM 739 C CA . GLN A 1 90 ? -25.383 27.060 -12.841 1.00 54.78 90 GLN A CA 1
ATOM 740 C C . GLN A 1 90 ? -24.956 26.531 -11.462 1.00 54.78 90 GLN A C 1
ATOM 742 O O . GLN A 1 90 ? -25.612 25.650 -10.919 1.00 54.78 90 GLN A O 1
ATOM 747 N N . LYS A 1 91 ? -23.919 27.113 -10.840 1.00 50.09 91 LYS A N 1
ATOM 748 C CA . LYS A 1 91 ? -23.440 26.711 -9.502 1.00 50.09 91 LYS A CA 1
ATOM 749 C C . LYS A 1 91 ? -23.966 27.566 -8.340 1.00 50.09 91 LYS A C 1
ATOM 751 O O . LYS A 1 91 ? -23.781 27.191 -7.196 1.00 50.09 91 LYS A O 1
ATOM 756 N N . MET A 1 92 ? -24.676 28.664 -8.615 1.00 51.09 92 MET A N 1
ATOM 757 C CA . MET A 1 92 ? -25.124 29.629 -7.592 1.00 51.09 92 MET A CA 1
ATOM 758 C C . MET A 1 92 ? -26.619 29.515 -7.245 1.00 51.09 92 MET A C 1
ATOM 760 O O . MET A 1 92 ? -27.212 30.465 -6.751 1.00 51.09 92 MET A O 1
ATOM 764 N N . TRP A 1 93 ? -27.280 28.408 -7.599 1.00 53.53 93 TRP A N 1
ATOM 765 C CA . TRP A 1 93 ? -28.712 28.193 -7.310 1.00 53.53 93 TRP A CA 1
ATOM 766 C C . TRP A 1 93 ? -28.922 27.072 -6.282 1.00 53.53 93 TRP A C 1
ATOM 768 O O . TRP A 1 93 ? -29.895 27.103 -5.533 1.00 53.53 93 TRP A O 1
ATOM 778 N N . PHE A 1 94 ? -27.979 26.129 -6.179 1.00 59.00 94 PHE A N 1
ATOM 779 C CA . PHE A 1 94 ? -28.031 25.064 -5.174 1.00 59.00 94 PHE A CA 1
ATOM 780 C C . PHE A 1 94 ? -27.730 25.584 -3.762 1.00 59.00 94 PHE A C 1
ATOM 782 O O . PHE A 1 94 ? -28.417 25.212 -2.816 1.00 59.00 94 PHE A O 1
ATOM 789 N N . GLU A 1 95 ? -26.781 26.510 -3.617 1.00 57.00 95 GLU A N 1
ATOM 790 C CA . GLU A 1 95 ? -26.408 27.045 -2.298 1.00 57.00 95 GLU A CA 1
ATOM 791 C C . GLU A 1 95 ? -27.437 28.047 -1.747 1.00 57.00 95 GLU A C 1
ATOM 793 O O . GLU A 1 95 ? -27.687 28.088 -0.544 1.00 57.00 95 GLU A O 1
ATOM 798 N N . CYS A 1 96 ? -28.106 28.813 -2.616 1.00 62.66 96 CYS A N 1
ATOM 799 C CA . CYS A 1 96 ? -29.094 29.812 -2.191 1.00 62.66 96 CYS A CA 1
ATOM 800 C C . CYS A 1 96 ? -30.423 29.176 -1.733 1.00 62.66 96 CYS A C 1
ATOM 802 O O . CYS A 1 96 ? -31.133 29.729 -0.897 1.00 62.66 96 CYS A O 1
ATOM 804 N N . CYS A 1 97 ? -30.767 27.989 -2.245 1.00 64.94 97 CYS A N 1
ATOM 805 C CA . CYS A 1 97 ? -32.015 27.317 -1.882 1.00 64.94 97 CYS A CA 1
ATOM 806 C C . CYS A 1 97 ? -32.002 26.808 -0.430 1.00 64.94 97 CYS A C 1
ATOM 808 O O . CYS A 1 97 ? -33.016 26.887 0.264 1.00 64.94 97 CYS A O 1
ATOM 810 N N . PHE A 1 98 ? -30.853 26.316 0.044 1.00 73.88 98 PHE A N 1
ATOM 811 C CA . PHE A 1 98 ? -30.716 25.800 1.407 1.00 73.88 98 PHE A CA 1
ATOM 812 C C . PHE A 1 98 ? -30.786 26.917 2.458 1.00 73.88 98 PHE A C 1
ATOM 814 O O . PHE A 1 98 ? -31.457 26.775 3.481 1.00 73.88 98 PHE A O 1
ATOM 821 N N . THR A 1 99 ? -30.151 28.059 2.185 1.00 69.62 99 THR A N 1
ATOM 822 C CA . THR A 1 99 ? -30.130 29.199 3.112 1.00 69.62 99 THR A CA 1
ATOM 823 C C . THR A 1 99 ? -31.507 29.848 3.261 1.00 69.62 99 THR A C 1
ATOM 825 O O . THR A 1 99 ? -31.917 30.162 4.380 1.00 69.62 99 THR A O 1
ATOM 828 N N . ILE A 1 100 ? -32.265 29.982 2.166 1.00 74.31 100 ILE A N 1
ATOM 829 C CA . ILE A 1 100 ? -33.630 30.532 2.198 1.00 74.31 100 ILE A CA 1
ATOM 830 C C . ILE A 1 100 ? -34.588 29.584 2.934 1.00 74.31 100 ILE A C 1
ATOM 832 O O . ILE A 1 100 ? -35.382 30.038 3.758 1.00 74.31 100 ILE A O 1
ATOM 836 N N . ALA A 1 101 ? -34.490 28.270 2.707 1.00 80.06 101 ALA A N 1
ATOM 837 C CA . ALA A 1 101 ? -35.339 27.290 3.387 1.00 80.06 101 ALA A CA 1
ATOM 838 C C . ALA A 1 101 ? -35.151 27.307 4.917 1.00 80.06 101 ALA A C 1
ATOM 840 O O . ALA A 1 101 ? -36.137 27.298 5.658 1.00 80.06 101 ALA A O 1
ATOM 841 N N . LEU A 1 102 ? -33.905 27.404 5.398 1.00 79.19 102 LEU A N 1
ATOM 842 C CA . LEU A 1 102 ? -33.599 27.540 6.828 1.00 79.19 102 LEU A CA 1
ATOM 843 C C . LEU A 1 102 ? -34.198 28.816 7.434 1.00 79.19 102 LEU A C 1
ATOM 845 O O . LEU A 1 102 ? -34.808 28.761 8.502 1.00 79.19 102 LEU A O 1
ATOM 849 N N . ALA A 1 103 ? -34.075 29.955 6.747 1.00 83.06 103 ALA A N 1
ATOM 850 C CA . ALA A 1 103 ? -34.660 31.211 7.210 1.00 83.06 103 ALA A CA 1
ATOM 851 C C . ALA A 1 103 ? -36.195 31.126 7.308 1.00 83.06 103 ALA A C 1
ATOM 853 O O . ALA A 1 103 ? -36.778 31.566 8.300 1.00 83.06 103 ALA A O 1
ATOM 854 N N . CYS A 1 104 ? -36.858 30.503 6.329 1.00 80.38 104 CYS A N 1
ATOM 855 C CA . CYS A 1 104 ? -38.306 30.294 6.362 1.00 80.38 104 CYS A CA 1
ATOM 856 C C . CYS A 1 104 ? -38.742 29.375 7.514 1.00 80.38 104 CYS A C 1
ATOM 858 O O . CYS A 1 104 ? -39.712 29.693 8.201 1.00 80.38 104 CYS A O 1
ATOM 860 N N . LEU A 1 105 ? -38.020 28.278 7.774 1.00 79.19 105 LEU A N 1
ATOM 861 C CA . LEU A 1 105 ? -38.319 27.379 8.898 1.00 79.19 105 LEU A CA 1
ATOM 862 C C . LEU A 1 105 ? -38.218 28.092 10.255 1.00 79.19 105 LEU A C 1
ATOM 864 O O . LEU A 1 105 ? -39.082 27.903 11.113 1.00 79.19 105 LEU A O 1
ATOM 868 N N . LEU A 1 106 ? -37.216 28.959 10.435 1.00 73.88 106 LEU A N 1
ATOM 869 C CA . LEU A 1 106 ? -37.047 29.737 11.667 1.00 73.88 106 LEU A CA 1
ATOM 870 C C . LEU A 1 106 ? -38.178 30.759 11.877 1.00 73.88 106 LEU A C 1
ATO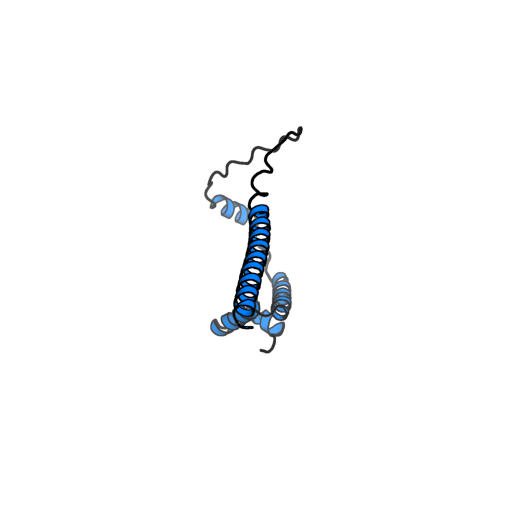M 872 O O . LEU A 1 106 ? -38.651 30.932 13.002 1.00 73.88 106 LEU A O 1
ATOM 876 N N . LEU A 1 107 ? -38.667 31.390 10.805 1.00 77.12 107 LEU A N 1
ATOM 877 C CA . LEU A 1 107 ? -39.787 32.336 10.880 1.00 77.12 107 LEU A CA 1
ATOM 878 C C . LEU A 1 107 ? -41.128 31.641 11.166 1.00 77.12 107 LEU A C 1
ATOM 880 O O . LEU A 1 107 ? -41.929 32.152 11.950 1.00 77.12 107 LEU A O 1
ATOM 884 N N . ILE A 1 108 ? -41.360 30.456 10.592 1.00 72.19 108 ILE A N 1
ATOM 885 C CA . ILE A 1 108 ? -42.576 29.669 10.849 1.00 72.19 108 ILE A CA 1
ATOM 886 C C . ILE A 1 108 ? -42.597 29.174 12.303 1.00 72.19 108 ILE A C 1
ATOM 888 O O . ILE A 1 108 ? -43.623 29.295 12.972 1.00 72.19 108 ILE A O 1
ATOM 892 N N . GLY A 1 109 ? -41.465 28.695 12.833 1.00 72.75 109 GLY A N 1
ATOM 893 C CA . GLY A 1 109 ? -41.363 28.268 14.234 1.00 72.75 109 GLY A CA 1
ATOM 894 C C . GLY A 1 109 ? -41.676 29.389 15.235 1.00 72.75 109 GLY A C 1
ATOM 895 O O . GLY A 1 109 ? -42.374 29.161 16.226 1.00 72.75 109 GLY A O 1
ATOM 896 N N . GLY A 1 110 ? -41.231 30.619 14.948 1.00 70.44 110 GLY A N 1
ATOM 897 C CA . GLY A 1 110 ? -41.551 31.797 15.758 1.00 70.44 110 GLY A CA 1
ATOM 898 C C . GLY A 1 110 ? -43.047 32.135 15.773 1.00 70.44 110 GLY A C 1
ATOM 899 O O . GLY A 1 110 ? -43.603 32.411 16.836 1.00 70.44 110 GLY A O 1
ATOM 900 N N . LEU A 1 111 ? -43.722 32.052 14.621 1.00 68.31 111 LEU A N 1
ATOM 901 C CA . LEU A 1 111 ? -45.166 32.305 14.514 1.00 68.31 111 LEU A CA 1
ATOM 902 C C . LEU A 1 111 ? -46.004 31.238 15.226 1.00 68.31 111 LEU A C 1
ATOM 904 O O . LEU A 1 111 ? -46.990 31.584 15.875 1.00 68.31 111 LEU A O 1
ATOM 908 N N . VAL A 1 112 ? -45.591 29.967 15.184 1.00 72.75 112 VAL A N 1
ATOM 909 C CA . VAL A 1 112 ? -46.270 28.888 15.923 1.00 72.75 112 VAL A CA 1
ATOM 910 C C . VAL A 1 112 ? -46.218 29.146 17.431 1.00 72.75 112 VAL A C 1
ATOM 912 O O . VAL A 1 112 ? -47.243 29.040 18.099 1.00 72.75 112 VAL A O 1
ATOM 915 N N . LYS A 1 113 ? -45.074 29.586 17.974 1.00 65.31 113 LYS A N 1
ATOM 916 C CA . LYS A 1 113 ? -44.969 29.949 19.399 1.00 65.31 113 LYS A CA 1
ATOM 917 C C . LYS A 1 113 ? -45.762 31.204 19.771 1.00 65.31 113 LYS A C 1
ATOM 919 O O . LYS A 1 113 ? -46.276 31.285 20.884 1.00 65.31 113 LYS A O 1
ATOM 924 N N . MET A 1 114 ? -45.910 32.152 18.847 1.00 67.94 114 MET A N 1
ATOM 925 C CA . MET A 1 114 ? -46.727 33.357 19.039 1.00 67.94 114 MET A CA 1
ATOM 926 C C . MET A 1 114 ? -48.234 33.030 19.062 1.00 67.94 114 MET A C 1
ATOM 928 O O . MET A 1 114 ? -48.973 33.541 19.905 1.00 67.94 114 MET A O 1
ATOM 932 N N . LEU A 1 115 ? -48.684 32.111 18.203 1.00 66.31 115 LEU A N 1
ATOM 933 C CA . LEU A 1 115 ? -50.061 31.603 18.194 1.00 66.31 115 LEU A CA 1
ATOM 934 C C . LEU A 1 115 ? -50.375 30.744 19.430 1.00 66.31 115 LEU A C 1
ATOM 936 O O . LEU A 1 115 ? -51.442 30.857 20.023 1.00 66.31 115 LEU A O 1
ATOM 940 N N . GLU A 1 116 ? -49.424 29.927 19.875 1.00 65.38 116 GLU A N 1
ATOM 941 C CA . GLU A 1 116 ? -49.580 29.105 21.080 1.00 65.38 116 GLU A CA 1
ATOM 942 C C . GLU A 1 116 ? -49.581 29.969 22.360 1.00 65.38 116 GLU A C 1
ATOM 944 O O . GLU A 1 116 ? -50.352 29.729 23.288 1.00 65.38 116 GLU A O 1
ATOM 949 N N . GLY A 1 117 ? -48.787 31.046 22.388 1.00 64.31 117 GLY A N 1
ATOM 950 C CA . GLY A 1 117 ? -48.775 32.025 23.478 1.00 64.31 117 GLY A CA 1
ATOM 951 C C . GLY A 1 117 ? -50.024 32.911 23.551 1.00 64.31 117 GLY A C 1
ATOM 952 O O . GLY A 1 117 ? -50.407 33.322 24.644 1.00 64.31 117 GLY A O 1
ATOM 953 N N . THR A 1 118 ? -50.676 33.198 22.421 1.00 63.16 118 THR A N 1
ATOM 954 C CA . THR A 1 118 ? -51.954 33.934 22.398 1.00 63.16 118 THR A CA 1
ATOM 955 C C . THR A 1 118 ? -53.115 33.044 22.833 1.00 63.16 118 THR A C 1
ATOM 957 O O . THR A 1 118 ? -53.905 33.473 23.669 1.00 63.16 118 THR A O 1
ATOM 960 N N . LYS A 1 119 ? -53.138 31.774 22.411 1.00 60.59 119 LYS A N 1
ATOM 961 C CA . LYS A 1 119 ? -54.142 30.794 22.850 1.00 60.59 119 LYS A CA 1
ATOM 962 C C . LYS A 1 119 ? -54.086 30.507 24.360 1.00 60.59 119 LYS A C 1
ATOM 964 O O . LYS A 1 119 ? -55.107 30.572 25.035 1.00 60.59 119 LYS A O 1
ATOM 969 N N . ASN A 1 120 ? -52.887 30.317 24.921 1.00 59.31 120 ASN A N 1
ATOM 970 C CA . ASN A 1 120 ? -52.705 30.140 26.373 1.00 59.31 120 ASN A CA 1
ATOM 971 C C . ASN A 1 120 ? -53.054 31.401 27.192 1.00 59.31 120 ASN A C 1
ATOM 973 O O . ASN A 1 120 ? -53.272 31.319 28.401 1.00 59.31 120 ASN A O 1
ATOM 977 N N . LYS A 1 121 ? -53.059 32.584 26.560 1.00 57.81 121 LYS A N 1
ATOM 978 C CA . LYS A 1 121 ? -53.428 33.852 27.204 1.00 57.81 121 LYS A CA 1
ATOM 979 C C . LYS A 1 121 ? -54.941 34.081 27.197 1.00 57.81 121 LYS A C 1
ATOM 981 O O . LYS A 1 121 ? -55.438 34.690 28.138 1.00 57.81 121 LYS A O 1
ATOM 986 N N . GLU A 1 122 ? -55.652 33.577 26.188 1.00 58.72 122 GLU A N 1
ATOM 987 C CA . GLU A 1 122 ? -57.120 33.590 26.142 1.00 58.72 122 GLU A CA 1
ATOM 988 C C . GLU A 1 122 ? -57.725 32.595 27.147 1.00 58.72 122 GLU A C 1
ATOM 990 O O . GLU A 1 122 ? -58.597 32.986 27.916 1.00 58.72 122 GLU A O 1
ATOM 995 N N . GLU A 1 123 ? -57.175 31.380 27.280 1.00 57.03 123 GLU A N 1
ATOM 996 C CA . GLU A 1 123 ? -57.652 30.392 28.274 1.00 57.03 123 GLU A CA 1
ATOM 997 C C . GLU A 1 123 ? -57.461 30.848 29.737 1.00 57.03 123 GLU A C 1
ATOM 999 O O . GLU A 1 123 ? -58.194 30.420 30.625 1.00 57.03 123 GLU A O 1
ATOM 1004 N N . LYS A 1 124 ? -56.515 31.760 30.008 1.00 55.12 124 LYS A N 1
ATOM 1005 C CA . LYS A 1 124 ? -56.295 32.326 31.351 1.00 55.12 124 LYS A CA 1
ATOM 1006 C C . LYS A 1 124 ? -57.234 33.497 31.688 1.00 55.12 124 LYS A C 1
ATOM 1008 O O . LYS A 1 124 ? -57.284 33.898 32.845 1.00 55.12 124 LYS A O 1
ATOM 1013 N N . LEU A 1 125 ? -57.955 34.050 30.708 1.00 57.81 125 LEU A N 1
ATOM 1014 C CA . LEU A 1 125 ? -58.895 35.166 30.897 1.00 57.81 125 LEU A CA 1
ATOM 1015 C C . LEU A 1 125 ? -60.360 34.717 31.043 1.00 57.81 125 LEU A C 1
ATOM 1017 O O . LEU A 1 125 ? -61.193 35.532 31.420 1.00 57.81 125 LEU A O 1
ATOM 1021 N N . GLU A 1 126 ? -60.673 33.443 30.783 1.00 57.00 126 GLU A N 1
ATOM 1022 C CA . GLU A 1 126 ? -62.000 32.842 31.024 1.00 57.00 126 GLU A CA 1
ATOM 1023 C C . GLU A 1 126 ? -62.116 32.118 32.381 1.00 57.00 126 GLU A C 1
ATOM 1025 O O . GLU A 1 126 ? -63.159 31.539 32.683 1.00 57.00 126 GLU A O 1
ATOM 1030 N N . GLN A 1 127 ? -61.064 32.136 33.209 1.00 56.50 127 GLN A N 1
ATOM 1031 C CA . GLN A 1 127 ? -61.015 31.415 34.490 1.00 56.50 127 GLN A CA 1
ATOM 1032 C C . GLN A 1 127 ? -60.825 32.308 35.733 1.00 56.50 127 GLN A C 1
ATOM 1034 O O . GLN A 1 127 ? -60.482 31.780 36.790 1.00 56.50 127 GLN A O 1
ATOM 1039 N N . ASP A 1 128 ? -61.080 33.619 35.618 1.00 46.28 128 ASP A N 1
ATOM 1040 C CA . ASP A 1 128 ? -61.106 34.593 36.730 1.00 46.28 128 ASP A CA 1
ATOM 1041 C C . ASP A 1 128 ? -62.427 35.390 36.727 1.00 46.28 128 ASP A C 1
ATOM 1043 O O . ASP A 1 128 ? -62.792 35.923 35.651 1.00 46.28 128 ASP A O 1
#